Protein AF-A0A6V7JMU7-F1 (afdb_monomer_lite)

Structure (mmCIF, N/CA/C/O backbone):
data_AF-A0A6V7JMU7-F1
#
_entry.id   AF-A0A6V7JMU7-F1
#
loop_
_atom_site.group_PDB
_atom_site.id
_atom_site.type_symbol
_atom_site.label_atom_id
_atom_site.label_alt_id
_atom_site.label_comp_id
_atom_site.label_asym_id
_atom_site.label_entity_id
_atom_site.label_seq_id
_atom_site.pdbx_PDB_ins_code
_atom_site.Cartn_x
_atom_site.Cartn_y
_atom_site.Cartn_z
_atom_site.occupancy
_atom_site.B_iso_or_equiv
_atom_site.auth_seq_id
_atom_site.auth_comp_id
_atom_site.auth_asym_id
_atom_site.auth_atom_id
_atom_site.pdbx_PDB_model_num
ATOM 1 N N . LYS A 1 1 ? 15.309 -4.542 16.188 1.00 65.31 1 LYS A N 1
ATOM 2 C CA . LYS A 1 1 ? 13.899 -4.520 15.718 1.00 65.31 1 LYS A CA 1
ATOM 3 C C . LYS A 1 1 ? 13.126 -3.634 16.688 1.00 65.31 1 LYS A C 1
ATOM 5 O O . LYS A 1 1 ? 12.982 -4.051 17.825 1.00 65.31 1 LYS A O 1
ATOM 10 N N . TYR A 1 2 ? 12.759 -2.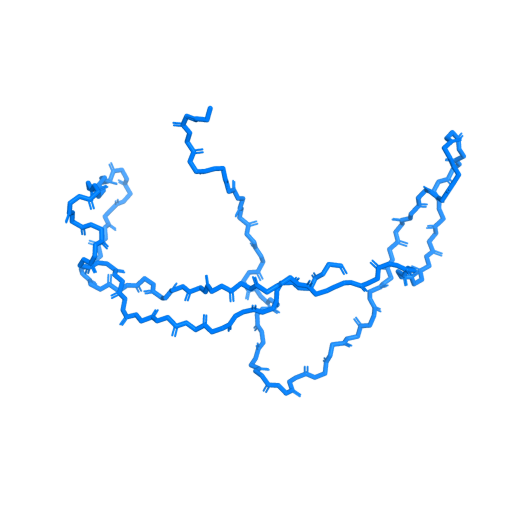410 16.296 1.00 94.69 2 TYR A N 1
ATOM 11 C CA . TYR A 1 2 ? 12.317 -1.367 17.245 1.00 94.69 2 TYR A CA 1
ATOM 12 C C . TYR A 1 2 ? 10.991 -0.689 16.874 1.00 94.69 2 TYR A C 1
ATOM 14 O O . TYR A 1 2 ? 10.350 -0.120 17.746 1.00 94.69 2 TYR A O 1
ATOM 22 N N . LEU A 1 3 ? 10.573 -0.758 15.606 1.00 96.56 3 LEU A N 1
ATOM 23 C CA . LEU A 1 3 ? 9.317 -0.189 15.118 1.00 96.56 3 LEU A CA 1
ATOM 24 C C . LEU A 1 3 ? 8.819 -0.961 13.881 1.00 96.56 3 LEU A C 1
ATOM 26 O O . LEU A 1 3 ? 9.649 -1.567 13.191 1.00 96.56 3 LEU A O 1
ATOM 30 N N . PRO A 1 4 ? 7.504 -0.958 13.598 1.00 95.25 4 PRO A N 1
ATOM 31 C CA . PRO A 1 4 ? 6.950 -1.494 12.357 1.00 95.25 4 PRO A CA 1
ATOM 32 C C . PRO A 1 4 ? 7.249 -0.525 11.206 1.00 95.25 4 PRO A C 1
ATOM 34 O O . PRO A 1 4 ? 6.603 0.511 11.069 1.00 95.25 4 PRO A O 1
ATOM 37 N N . VAL A 1 5 ? 8.284 -0.820 10.416 1.00 97.56 5 VAL A N 1
ATOM 38 C CA . VAL A 1 5 ? 8.669 0.028 9.277 1.00 97.56 5 VAL A CA 1
ATOM 39 C C . VAL A 1 5 ? 7.588 -0.079 8.204 1.00 97.56 5 VAL A C 1
ATOM 41 O O . VAL A 1 5 ? 7.155 -1.180 7.880 1.00 97.56 5 VAL A O 1
ATOM 44 N N . GLY A 1 6 ? 7.175 1.057 7.649 1.00 96.38 6 GLY A N 1
ATOM 45 C CA . GLY A 1 6 ? 6.203 1.130 6.564 1.00 96.38 6 GLY A CA 1
ATOM 46 C C . GLY A 1 6 ? 6.386 2.403 5.742 1.00 96.38 6 GLY A C 1
ATOM 47 O O . GLY A 1 6 ? 7.142 3.299 6.125 1.00 96.38 6 GLY A O 1
ATOM 48 N N . TYR A 1 7 ? 5.695 2.478 4.610 1.00 98.12 7 TYR A N 1
ATOM 49 C CA . TYR A 1 7 ? 5.722 3.610 3.687 1.00 98.12 7 TYR A CA 1
ATOM 50 C C . TYR A 1 7 ? 4.305 3.909 3.173 1.00 98.12 7 TYR A C 1
ATOM 52 O O . TYR A 1 7 ? 3.394 3.094 3.313 1.00 98.12 7 TYR A O 1
ATOM 60 N N . HIS A 1 8 ? 4.088 5.097 2.604 1.00 98.50 8 HIS A N 1
ATOM 61 C CA . HIS A 1 8 ? 2.804 5.433 1.988 1.00 98.50 8 HIS A CA 1
ATOM 62 C C . HIS A 1 8 ? 2.711 4.828 0.582 1.00 98.50 8 HIS A C 1
ATOM 64 O O . HIS A 1 8 ? 3.464 5.224 -0.307 1.00 98.50 8 HIS A O 1
ATOM 70 N N . GLY A 1 9 ? 1.772 3.902 0.380 1.00 98.06 9 GLY A N 1
ATOM 71 C CA . GLY A 1 9 ? 1.451 3.346 -0.936 1.00 98.06 9 GLY A CA 1
ATOM 72 C C . GLY A 1 9 ? 0.649 4.303 -1.831 1.00 98.06 9 GLY A C 1
ATOM 73 O O . GLY A 1 9 ? 0.422 5.475 -1.507 1.00 98.06 9 GLY A O 1
ATOM 74 N N . ARG A 1 10 ? 0.172 3.799 -2.976 1.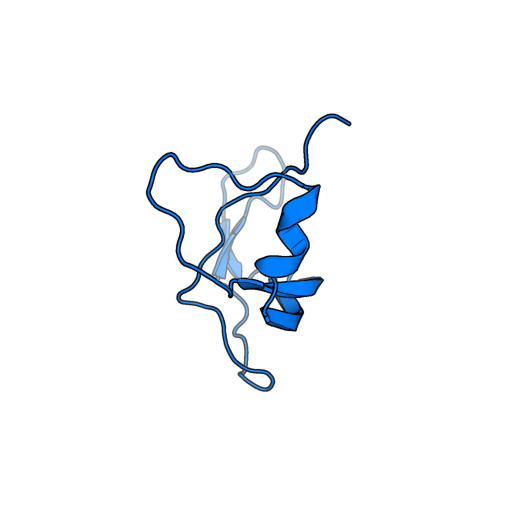00 98.56 10 ARG A N 1
ATOM 75 C CA . ARG A 1 10 ? -0.578 4.587 -3.968 1.00 98.56 10 ARG A CA 1
ATOM 76 C C . ARG A 1 10 ? -2.057 4.188 -4.028 1.00 98.56 10 ARG A C 1
ATOM 78 O O . ARG A 1 10 ? -2.438 3.266 -4.738 1.00 98.56 10 ARG A O 1
ATOM 85 N N . ALA A 1 11 ? -2.920 4.958 -3.361 1.00 98.56 11 ALA A N 1
ATOM 86 C CA . ALA A 1 11 ? -4.360 4.671 -3.300 1.00 98.56 11 ALA A CA 1
ATOM 87 C C . ALA A 1 11 ? -5.063 4.662 -4.674 1.00 98.56 11 ALA A C 1
ATOM 89 O O . ALA A 1 11 ? -5.990 3.891 -4.891 1.00 98.56 11 ALA A O 1
ATOM 90 N N . SER A 1 12 ? -4.614 5.495 -5.623 1.00 98.69 12 SER A N 1
ATOM 91 C CA . SER A 1 12 ? -5.257 5.627 -6.941 1.00 98.69 12 SER A CA 1
ATOM 92 C C . SER A 1 12 ? -5.174 4.375 -7.820 1.00 98.69 12 SER A C 1
ATOM 94 O O . SER A 1 12 ? -5.856 4.319 -8.837 1.00 98.69 12 SER A O 1
ATOM 96 N N . SER A 1 13 ? -4.300 3.421 -7.489 1.00 98.62 13 SER A N 1
ATOM 97 C CA . SER A 1 13 ? -4.053 2.200 -8.269 1.00 98.62 13 SER A CA 1
ATOM 98 C C . SER A 1 13 ? -4.519 0.926 -7.566 1.00 98.62 13 SER A C 1
ATOM 100 O O . SER A 1 13 ? -4.259 -0.166 -8.062 1.00 98.62 13 SER A O 1
ATOM 102 N N . VAL A 1 14 ? -5.222 1.043 -6.436 1.00 98.69 14 VAL A N 1
ATOM 103 C CA . VAL A 1 14 ? -5.876 -0.106 -5.804 1.00 98.69 14 VAL A CA 1
ATOM 104 C C . VAL A 1 14 ? -7.081 -0.500 -6.653 1.00 98.69 14 VAL A C 1
ATOM 106 O O . VAL A 1 14 ? -7.968 0.316 -6.907 1.00 98.69 14 VAL A O 1
ATOM 109 N N . VAL A 1 15 ? -7.113 -1.753 -7.098 1.00 98.81 15 VAL A N 1
ATOM 110 C CA . VAL A 1 15 ? -8.162 -2.287 -7.973 1.00 98.81 15 VAL A CA 1
ATOM 111 C C . VAL A 1 15 ? -8.762 -3.564 -7.396 1.00 98.81 15 VAL A C 1
ATOM 113 O O . VAL A 1 15 ? -8.123 -4.281 -6.630 1.00 98.81 15 VAL A O 1
ATOM 116 N N . VAL A 1 16 ? -10.012 -3.850 -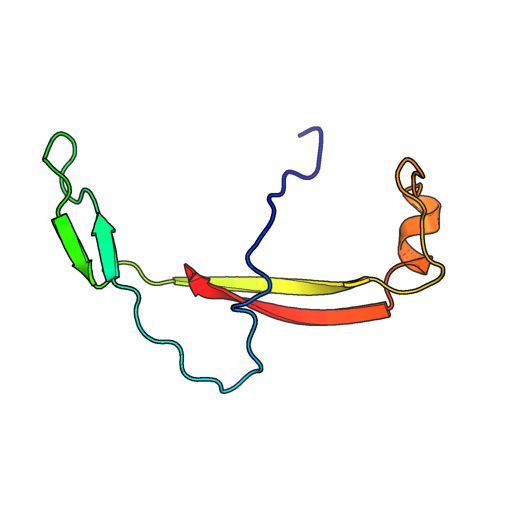7.760 1.00 98.75 16 VAL A N 1
ATOM 117 C CA . VAL A 1 16 ? -10.714 -5.057 -7.307 1.00 98.75 16 VAL A CA 1
ATOM 118 C C . VAL A 1 16 ? -10.150 -6.312 -7.981 1.00 98.75 16 VAL A C 1
ATOM 120 O O . VAL A 1 16 ? -9.655 -6.260 -9.112 1.00 98.75 16 VAL A O 1
ATOM 123 N N . SER A 1 17 ? -10.264 -7.452 -7.296 1.00 98.75 17 SER A N 1
ATOM 124 C CA . SER A 1 17 ? -9.919 -8.774 -7.830 1.00 98.75 17 SER A CA 1
ATOM 125 C C . SER A 1 17 ? -10.510 -9.004 -9.229 1.00 98.75 17 SER A C 1
ATOM 127 O O . SER A 1 17 ? -11.652 -8.638 -9.504 1.00 98.75 17 SER A O 1
ATOM 129 N N . GLY A 1 18 ? -9.710 -9.601 -10.116 1.00 98.50 18 GLY A N 1
ATOM 130 C CA . GLY A 1 18 ? -10.059 -9.842 -11.520 1.00 98.50 18 GLY A CA 1
ATOM 131 C C . GLY A 1 18 ? -9.713 -8.696 -12.477 1.00 98.50 18 GLY A C 1
ATOM 132 O O . GLY A 1 18 ? -9.765 -8.898 -13.689 1.00 98.50 18 GLY A O 1
ATOM 133 N N . THR A 1 19 ? -9.314 -7.522 -11.974 1.00 98.81 19 THR A N 1
ATOM 134 C CA . THR A 1 19 ? -8.833 -6.424 -12.827 1.00 98.81 19 THR A CA 1
ATOM 135 C C . THR A 1 19 ? -7.509 -6.813 -13.501 1.00 98.81 19 THR A C 1
ATOM 137 O O . THR A 1 19 ? -6.556 -7.146 -12.792 1.00 98.81 19 THR A O 1
ATOM 140 N N . PRO A 1 20 ? -7.396 -6.766 -14.844 1.00 98.50 20 PRO A N 1
ATOM 141 C CA . PRO A 1 20 ? -6.138 -7.057 -15.526 1.00 98.50 20 PRO A CA 1
ATOM 142 C C . PRO A 1 20 ? -5.050 -6.035 -15.182 1.00 98.50 20 PRO A C 1
ATOM 144 O O . PRO A 1 20 ? -5.277 -4.828 -15.270 1.00 98.50 20 PRO A O 1
ATOM 147 N N . ILE A 1 21 ? -3.850 -6.517 -14.856 1.00 98.56 21 ILE A N 1
ATOM 148 C CA . ILE A 1 21 ? -2.680 -5.679 -14.572 1.00 98.56 21 ILE A CA 1
ATOM 149 C C . ILE A 1 21 ? -1.731 -5.710 -15.766 1.00 98.56 21 ILE A C 1
ATOM 151 O O . ILE A 1 21 ? -1.327 -6.775 -16.237 1.00 98.56 21 ILE A O 1
ATOM 155 N N . HIS A 1 22 ? -1.376 -4.531 -16.276 1.00 98.38 22 HIS A N 1
ATOM 156 C CA . HIS A 1 22 ? -0.420 -4.408 -17.369 1.00 98.38 22 HIS A CA 1
ATOM 157 C C . HIS A 1 22 ? 1.011 -4.401 -16.828 1.00 98.38 22 HIS A C 1
ATOM 159 O O . HIS A 1 22 ? 1.312 -3.663 -15.892 1.00 98.38 22 HIS A O 1
ATOM 165 N N . ARG A 1 23 ? 1.909 -5.173 -17.454 1.00 98.62 23 ARG A N 1
ATOM 166 C CA . ARG A 1 23 ? 3.337 -5.175 -17.108 1.00 98.62 23 ARG A CA 1
ATOM 167 C C . ARG A 1 23 ? 3.896 -3.749 -17.211 1.00 98.62 23 ARG A C 1
ATOM 169 O O . ARG A 1 23 ? 3.831 -3.166 -18.299 1.00 98.62 23 ARG A O 1
ATOM 176 N N . PRO A 1 24 ? 4.466 -3.184 -16.134 1.00 98.44 24 PRO A N 1
ATOM 177 C CA . PRO A 1 24 ? 4.929 -1.809 -16.162 1.00 98.44 24 PRO A CA 1
ATOM 178 C C . PRO A 1 24 ? 6.153 -1.659 -17.067 1.00 98.44 24 PRO A C 1
ATOM 180 O O . PRO A 1 24 ? 6.948 -2.586 -17.260 1.00 98.44 24 PRO A O 1
ATOM 183 N N . ARG A 1 25 ? 6.311 -0.453 -17.613 1.00 98.56 25 ARG A N 1
ATOM 184 C CA . ARG A 1 25 ? 7.533 -0.012 -18.286 1.00 98.56 25 ARG A CA 1
ATOM 185 C C . ARG A 1 25 ? 8.223 1.013 -17.403 1.00 98.56 25 ARG A C 1
ATOM 187 O O . ARG A 1 25 ? 7.561 1.884 -16.848 1.00 98.56 25 ARG A O 1
ATOM 194 N N . GLY A 1 26 ? 9.538 0.924 -17.304 1.00 98.38 26 GLY A N 1
ATOM 195 C CA . GLY A 1 26 ? 10.322 1.779 -16.426 1.00 98.38 26 GLY A CA 1
ATOM 196 C C . GLY A 1 26 ? 11.793 1.790 -16.803 1.00 98.38 26 GLY A C 1
ATOM 197 O O . GLY A 1 26 ? 12.207 1.170 -17.786 1.00 98.38 26 GLY A O 1
ATOM 198 N N . GLN A 1 27 ? 12.569 2.537 -16.025 1.00 98.25 27 GLN A N 1
ATOM 199 C CA . GLN A 1 27 ? 14.023 2.538 -16.106 1.00 98.25 27 GLN A CA 1
ATOM 200 C C . GLN A 1 27 ? 14.586 1.426 -15.223 1.00 98.25 27 GLN A C 1
ATOM 202 O O . GLN A 1 27 ? 14.150 1.250 -14.090 1.00 98.25 27 GLN A O 1
ATOM 207 N N . THR A 1 28 ? 15.561 0.686 -15.740 1.00 97.69 28 THR A N 1
ATOM 208 C CA . THR A 1 28 ? 16.292 -0.346 -14.990 1.00 97.69 28 THR A CA 1
ATOM 209 C C . THR A 1 28 ? 17.784 -0.219 -15.270 1.00 97.69 28 THR A C 1
ATOM 211 O O . THR A 1 28 ? 18.165 0.285 -16.327 1.00 97.69 28 THR A O 1
ATOM 214 N N . VAL A 1 29 ? 18.619 -0.687 -14.342 1.00 97.38 29 VAL A N 1
ATOM 215 C CA . VAL A 1 29 ? 20.078 -0.797 -14.508 1.00 97.38 29 VAL A CA 1
ATOM 216 C C . VAL A 1 29 ? 20.434 -2.286 -14.414 1.00 97.38 29 VAL A C 1
ATOM 218 O O . VAL A 1 29 ? 20.621 -2.793 -13.312 1.00 97.38 29 VAL A O 1
ATOM 221 N N . PRO A 1 30 ? 20.431 -3.034 -15.536 1.00 94.06 30 PRO A N 1
ATOM 222 C CA . PRO A 1 30 ? 20.639 -4.485 -15.508 1.00 94.06 30 PRO A CA 1
ATOM 223 C C . PRO A 1 30 ? 22.095 -4.886 -15.248 1.00 94.06 30 PRO A C 1
ATOM 225 O O . PRO A 1 30 ? 22.345 -5.993 -14.781 1.00 94.06 30 PRO A O 1
ATOM 228 N N . VAL A 1 31 ? 23.036 -4.005 -15.594 1.00 95.69 31 VAL A N 1
ATOM 229 C CA . VAL A 1 31 ? 24.476 -4.178 -15.397 1.00 95.69 31 VAL A CA 1
ATOM 230 C C . VAL A 1 31 ? 24.953 -3.055 -14.487 1.00 95.69 31 VAL A C 1
ATOM 232 O O . VAL A 1 31 ? 24.735 -1.878 -14.775 1.00 95.69 31 VAL A O 1
ATOM 235 N N . GLU A 1 32 ? 25.573 -3.419 -13.368 1.00 95.12 32 GLU A N 1
ATOM 236 C CA . GLU A 1 32 ? 26.089 -2.457 -12.399 1.00 95.12 32 GLU A CA 1
ATOM 237 C C . GLU A 1 32 ? 27.133 -1.537 -13.051 1.00 95.12 32 GLU A C 1
ATOM 239 O O . GLU A 1 32 ? 28.045 -1.993 -13.736 1.00 95.12 32 GLU A O 1
ATOM 244 N N . GLY A 1 33 ? 26.984 -0.226 -12.852 1.00 95.12 33 GLY A N 1
ATOM 245 C CA . GLY A 1 33 ? 27.874 0.786 -13.429 1.00 95.12 33 GLY A CA 1
ATOM 246 C C . GLY A 1 33 ? 27.520 1.247 -14.849 1.00 95.12 33 GLY A C 1
ATOM 247 O O . GLY A 1 33 ? 28.117 2.214 -15.319 1.00 95.12 33 GLY A O 1
ATOM 248 N N . GLU A 1 34 ? 26.543 0.630 -15.523 1.00 97.25 34 GLU A N 1
ATOM 249 C CA . GLU A 1 34 ? 26.045 1.106 -16.821 1.00 97.25 34 GLU A CA 1
ATOM 250 C C . GLU A 1 34 ? 24.910 2.139 -16.690 1.00 97.25 34 GLU A C 1
ATOM 252 O O . GLU A 1 34 ? 24.288 2.311 -15.639 1.00 97.25 34 GLU A O 1
ATOM 257 N N . ALA A 1 35 ? 24.626 2.846 -17.789 1.00 97.69 35 ALA A N 1
ATOM 258 C CA . ALA A 1 35 ? 23.506 3.779 -17.862 1.00 97.69 35 ALA A CA 1
ATOM 259 C C . ALA A 1 35 ? 22.149 3.039 -17.814 1.00 97.69 35 ALA A C 1
ATOM 261 O O . ALA A 1 35 ? 22.024 1.939 -18.358 1.00 97.69 35 ALA A O 1
ATOM 262 N N . PRO A 1 36 ? 21.098 3.639 -17.220 1.00 97.81 36 PRO A N 1
ATOM 263 C CA . PRO A 1 36 ? 19.780 3.022 -17.168 1.00 97.81 36 PRO A CA 1
ATOM 264 C C . PRO A 1 36 ? 19.156 2.885 -18.559 1.00 97.81 36 PRO A C 1
ATOM 266 O O . PRO A 1 36 ? 19.277 3.766 -19.413 1.00 97.81 36 PRO A O 1
ATOM 269 N N . VAL A 1 37 ? 18.395 1.810 -18.753 1.00 97.88 37 VAL A N 1
ATOM 270 C CA . VAL A 1 37 ? 17.632 1.547 -19.978 1.00 97.88 37 VAL A CA 1
ATOM 271 C C . VAL A 1 37 ? 16.133 1.595 -19.700 1.00 97.88 37 VAL A C 1
ATOM 273 O O . VAL A 1 37 ? 15.672 1.135 -18.655 1.00 97.88 37 VAL A O 1
ATOM 276 N N . PHE A 1 38 ? 15.359 2.136 -20.644 1.00 98.38 38 PHE A N 1
ATOM 277 C CA . PHE A 1 38 ? 13.897 2.157 -20.575 1.00 98.38 38 PHE A CA 1
ATOM 278 C C . PHE A 1 38 ? 13.292 0.951 -21.301 1.00 98.38 38 PHE A C 1
ATOM 280 O O . PHE A 1 38 ? 13.585 0.707 -22.472 1.00 98.38 38 PHE A O 1
ATOM 287 N N . GLY A 1 39 ? 12.402 0.216 -20.636 1.00 98.25 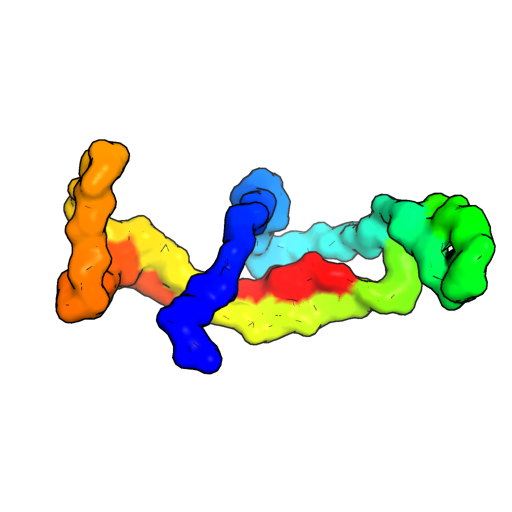39 GLY A N 1
ATOM 288 C CA . GLY A 1 39 ? 11.785 -0.982 -21.203 1.00 98.25 39 GLY A CA 1
ATOM 289 C C . GLY A 1 39 ? 10.724 -1.599 -20.291 1.00 98.25 39 GLY A C 1
ATOM 290 O O . GLY A 1 39 ? 10.421 -1.036 -19.241 1.00 98.25 39 GLY A O 1
ATOM 291 N N . PRO A 1 40 ? 10.111 -2.726 -20.690 1.00 98.25 40 PRO A N 1
ATOM 292 C CA . PRO A 1 40 ? 9.223 -3.483 -19.808 1.00 98.25 40 PRO A CA 1
ATOM 293 C C . PRO A 1 40 ? 9.993 -4.074 -18.616 1.00 98.25 40 PRO A C 1
ATOM 295 O O . PRO A 1 40 ? 11.142 -4.494 -18.777 1.00 98.25 40 PRO A O 1
ATOM 298 N N . SER A 1 41 ? 9.348 -4.159 -17.446 1.00 98.06 41 SER A N 1
ATOM 299 C CA . SER A 1 41 ? 9.908 -4.866 -16.283 1.00 98.06 41 SER A CA 1
ATOM 300 C C . SER A 1 41 ? 10.228 -6.321 -16.640 1.00 98.06 41 SER A C 1
ATOM 302 O O . SER A 1 41 ? 9.433 -6.996 -17.303 1.00 98.06 41 SER A O 1
ATOM 304 N N . ARG A 1 42 ? 11.389 -6.808 -16.195 1.00 97.19 42 ARG A N 1
ATOM 305 C CA . ARG A 1 42 ? 11.854 -8.194 -16.398 1.00 97.19 42 ARG A CA 1
ATOM 306 C C . ARG A 1 42 ? 11.638 -9.084 -15.173 1.00 97.19 42 ARG A C 1
ATOM 308 O O . ARG A 1 42 ? 11.692 -10.299 -15.310 1.00 97.19 42 ARG A O 1
ATOM 315 N N . LEU A 1 43 ? 11.374 -8.480 -14.019 1.00 97.00 43 LEU A N 1
ATOM 316 C CA . LEU A 1 43 ? 11.189 -9.129 -12.724 1.00 97.00 43 LEU A CA 1
ATOM 317 C C . LEU A 1 43 ? 9.895 -8.573 -12.127 1.00 97.00 43 LEU A C 1
ATOM 319 O O . LEU A 1 43 ? 9.943 -7.724 -11.256 1.00 97.00 43 LEU A O 1
ATOM 323 N N . MET A 1 44 ? 8.761 -8.949 -12.721 1.00 98.06 44 MET A N 1
ATOM 324 C CA . MET A 1 44 ? 7.455 -8.588 -12.166 1.00 98.06 44 MET A CA 1
ATOM 325 C C . MET A 1 44 ? 7.069 -9.674 -11.175 1.00 98.06 44 MET A C 1
ATOM 327 O O . MET A 1 44 ? 7.124 -10.849 -11.560 1.00 98.06 44 MET A O 1
ATOM 331 N N . ASP A 1 45 ? 6.686 -9.287 -9.970 1.00 98.44 45 ASP A N 1
ATOM 332 C CA . ASP A 1 45 ? 6.443 -10.203 -8.862 1.00 98.44 45 ASP A CA 1
ATOM 333 C C . ASP A 1 45 ? 5.118 -9.909 -8.151 1.00 98.44 45 ASP A C 1
ATOM 335 O O . ASP A 1 45 ? 4.476 -8.880 -8.377 1.00 98.44 45 ASP A O 1
ATOM 339 N N . PHE A 1 46 ? 4.675 -10.868 -7.343 1.00 98.19 46 PHE A N 1
ATOM 340 C CA . PHE A 1 46 ? 3.523 -10.716 -6.466 1.00 98.19 46 PHE A CA 1
ATOM 341 C C . PHE A 1 46 ? 3.970 -10.746 -5.008 1.00 98.19 46 PHE A C 1
ATOM 343 O O . PHE A 1 46 ? 4.845 -11.526 -4.630 1.00 98.19 46 PHE A O 1
ATOM 350 N N . GLU A 1 47 ? 3.290 -9.980 -4.164 1.00 98.69 47 GLU A N 1
ATOM 351 C CA . GLU A 1 47 ? 3.5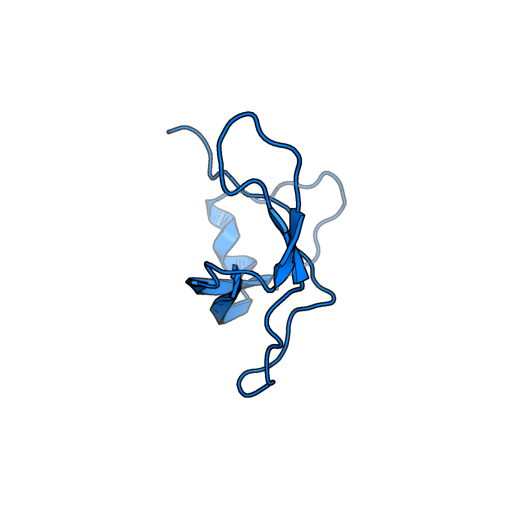24 -9.986 -2.723 1.00 98.69 47 GLU A CA 1
ATOM 352 C C . GLU A 1 47 ? 2.219 -10.348 -2.016 1.00 98.69 47 GLU A C 1
ATOM 354 O O . GLU A 1 47 ? 1.214 -9.643 -2.108 1.00 98.69 47 GLU A O 1
ATOM 359 N N . LEU A 1 48 ? 2.202 -11.509 -1.351 1.00 98.56 48 LEU A N 1
ATOM 360 C CA . LEU A 1 48 ? 1.037 -11.952 -0.589 1.00 98.56 48 LEU A CA 1
ATOM 361 C C . LEU A 1 48 ? 0.916 -11.127 0.691 1.00 98.56 48 LEU A C 1
ATOM 363 O O . LEU A 1 48 ? 1.677 -11.326 1.640 1.00 98.56 48 LEU A O 1
ATOM 367 N N . GLU A 1 49 ? -0.110 -10.288 0.742 1.00 98.69 49 GLU A N 1
ATOM 368 C CA . GLU A 1 49 ? -0.394 -9.427 1.879 1.00 98.69 49 GLU A CA 1
ATOM 369 C C . GLU A 1 49 ? -1.831 -9.569 2.399 1.00 98.69 49 GLU A C 1
ATOM 371 O O . GLU A 1 49 ? -2.734 -10.129 1.765 1.00 98.69 49 GLU A O 1
ATOM 376 N N . VAL A 1 50 ? -2.042 -9.012 3.591 1.00 98.50 50 VAL A N 1
ATOM 377 C CA . VAL A 1 50 ? -3.361 -8.765 4.170 1.00 98.50 50 VAL A CA 1
ATOM 378 C C . VAL A 1 50 ? -3.434 -7.290 4.530 1.00 98.50 50 VAL A C 1
ATOM 380 O O . VAL A 1 50 ? -2.571 -6.775 5.237 1.00 98.50 50 VAL A O 1
ATOM 383 N N . ALA A 1 51 ? -4.495 -6.627 4.087 1.00 98.56 51 ALA A N 1
ATOM 384 C CA . ALA A 1 51 ? -4.778 -5.245 4.447 1.00 98.56 51 ALA A CA 1
ATOM 385 C C . ALA A 1 51 ? -6.026 -5.175 5.329 1.00 98.56 51 ALA A C 1
ATOM 387 O O . ALA A 1 51 ? -6.866 -6.079 5.315 1.00 98.56 51 ALA A O 1
ATOM 388 N N . PHE A 1 52 ? -6.173 -4.086 6.079 1.00 98.38 52 PHE A N 1
ATOM 389 C CA . PHE A 1 52 ? -7.387 -3.804 6.833 1.00 98.38 52 PHE A CA 1
ATOM 390 C C . PHE A 1 52 ? -7.944 -2.427 6.488 1.00 98.38 52 PHE A C 1
ATOM 392 O O . PHE A 1 52 ? -7.201 -1.489 6.196 1.00 98.38 52 PHE A O 1
ATOM 399 N N . PHE A 1 53 ? -9.265 -2.298 6.552 1.00 98.44 53 PHE A N 1
ATOM 400 C CA . PHE A 1 53 ? -9.921 -0.999 6.469 1.00 98.44 53 PHE A CA 1
ATOM 401 C C . PHE A 1 53 ? -9.963 -0.349 7.851 1.00 98.44 53 PHE A C 1
ATOM 403 O O . PHE A 1 53 ? -10.393 -0.970 8.828 1.00 98.44 53 PHE A O 1
ATOM 410 N N . VAL A 1 54 ? -9.542 0.913 7.923 1.00 97.44 54 VAL A N 1
ATOM 411 C CA . VAL A 1 54 ? -9.685 1.727 9.133 1.00 97.44 54 VAL A CA 1
ATOM 412 C C . VAL A 1 54 ? -11.165 2.051 9.336 1.00 97.44 54 VAL A C 1
ATOM 414 O O . VAL A 1 54 ? -11.832 2.536 8.423 1.00 97.44 54 VAL A O 1
ATOM 417 N N . GLY A 1 55 ? -11.670 1.785 10.536 1.00 95.88 55 GLY A N 1
ATOM 418 C CA . GLY A 1 55 ? -13.034 2.091 10.959 1.00 95.88 55 GLY A CA 1
ATOM 419 C C . GLY A 1 55 ? -13.085 2.750 12.336 1.00 95.88 55 GLY A C 1
ATOM 420 O O . GLY A 1 55 ? -12.090 3.276 12.838 1.00 95.88 55 GLY A O 1
ATOM 421 N N . GLY A 1 56 ? -14.265 2.701 12.955 1.00 94.00 56 GLY A N 1
ATOM 422 C CA . GLY A 1 56 ? -14.504 3.277 14.277 1.00 94.00 56 GLY A CA 1
ATOM 423 C C . GLY A 1 56 ? -14.622 4.810 14.266 1.00 94.00 56 GLY A C 1
ATOM 424 O O . GLY A 1 56 ? -14.837 5.419 13.214 1.00 94.00 56 GLY A O 1
ATOM 425 N N . PRO A 1 57 ? -14.529 5.455 15.442 1.00 92.88 57 PRO A N 1
ATOM 426 C CA . PRO A 1 57 ? -14.595 6.911 15.551 1.00 92.88 57 PRO A CA 1
ATOM 427 C C . PRO A 1 57 ? -13.465 7.601 14.762 1.00 92.88 57 PRO A C 1
ATOM 429 O O . PRO A 1 57 ? -12.376 7.040 14.650 1.00 92.88 57 PRO A O 1
ATOM 432 N N . PRO A 1 58 ? -13.654 8.831 14.253 1.00 92.75 58 PRO A N 1
ATOM 433 C CA . PRO A 1 58 ? -12.567 9.584 13.631 1.00 92.75 58 PRO A CA 1
ATOM 434 C C . PRO A 1 58 ? -11.530 10.039 14.672 1.00 92.75 58 PRO A C 1
ATOM 436 O O . PRO A 1 58 ? -11.866 10.296 15.830 1.00 92.75 58 PRO A O 1
ATOM 439 N N . THR A 1 59 ? -10.272 10.176 14.258 1.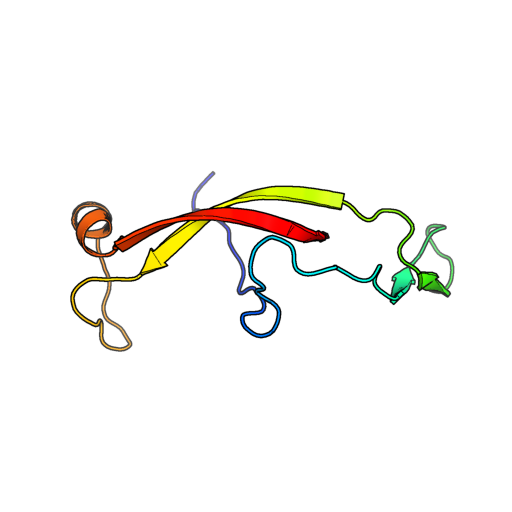00 95.12 59 THR A N 1
ATOM 440 C CA . THR A 1 59 ? -9.223 10.885 15.013 1.00 95.12 59 THR A CA 1
ATOM 441 C C . THR A 1 59 ? -9.026 12.287 14.448 1.00 95.12 59 THR A C 1
ATOM 443 O O . THR A 1 59 ? -9.231 12.515 13.252 1.00 95.12 59 THR A O 1
ATOM 446 N N . LYS A 1 60 ? -8.602 13.238 15.280 1.00 96.88 60 LYS A N 1
ATOM 447 C CA . LYS A 1 60 ? -8.129 14.545 14.813 1.00 96.88 60 LYS A CA 1
ATOM 448 C C . LYS A 1 60 ? -6.628 14.483 14.536 1.00 96.88 60 LYS A C 1
ATOM 450 O O . LYS A 1 60 ? -5.916 13.616 15.039 1.00 96.88 60 LYS A O 1
ATOM 455 N N . LEU A 1 61 ? -6.138 15.413 13.720 1.00 97.00 61 LEU A N 1
ATOM 456 C CA . LEU A 1 61 ? -4.704 15.558 13.486 1.00 97.00 61 LEU A CA 1
ATOM 457 C C . LEU A 1 61 ? -3.994 15.863 14.815 1.00 97.00 61 LEU A C 1
ATOM 459 O O . LEU A 1 61 ? -4.346 16.829 15.487 1.00 97.00 61 LEU A O 1
ATOM 463 N N . GLY A 1 62 ? -2.999 15.045 15.162 1.00 97.25 62 GLY A N 1
ATOM 464 C CA . GLY A 1 62 ? -2.258 15.130 16.425 1.00 97.25 62 GLY A CA 1
ATOM 465 C C . GLY A 1 62 ? -2.736 14.162 17.512 1.00 97.25 62 GLY A C 1
ATOM 466 O O . GLY A 1 62 ? -2.005 13.949 18.478 1.00 97.25 62 GLY A O 1
ATOM 467 N N . ASP A 1 63 ? -3.902 13.528 17.351 1.00 96.44 63 ASP A N 1
ATOM 468 C CA . ASP A 1 63 ? -4.355 12.484 18.274 1.00 96.44 63 ASP A CA 1
ATOM 469 C C . ASP A 1 63 ? -3.528 11.200 18.095 1.00 96.44 63 ASP A C 1
ATOM 471 O O . ASP A 1 63 ? -3.100 10.859 16.991 1.00 96.44 63 ASP A O 1
ATOM 475 N N . THR A 1 64 ? -3.345 10.449 19.184 1.00 95.94 64 THR A N 1
ATOM 476 C CA . THR A 1 64 ? -2.688 9.130 19.175 1.00 95.94 64 THR A CA 1
ATOM 477 C C . THR A 1 64 ? -3.679 8.032 19.558 1.00 95.94 64 THR A C 1
ATOM 479 O O . THR A 1 64 ? -4.484 8.211 20.471 1.00 95.94 64 THR A O 1
ATOM 482 N N . ILE A 1 65 ? -3.595 6.877 18.893 1.00 96.38 65 ILE A N 1
ATOM 483 C CA . ILE A 1 65 ? -4.283 5.640 19.291 1.00 96.38 65 ILE A CA 1
ATOM 484 C C . ILE A 1 65 ? -3.256 4.735 19.974 1.00 96.38 65 ILE A C 1
ATOM 486 O O . ILE A 1 65 ? -2.198 4.464 19.408 1.00 96.38 65 ILE A O 1
ATOM 490 N N . THR A 1 66 ? -3.550 4.281 21.193 1.00 96.88 66 THR A N 1
ATOM 491 C CA . THR A 1 66 ? -2.686 3.322 21.895 1.00 96.88 66 THR A CA 1
ATOM 492 C C . THR A 1 66 ? -2.855 1.916 21.317 1.00 96.88 66 THR A C 1
ATOM 494 O O . THR A 1 66 ? -3.875 1.612 20.696 1.00 96.88 66 THR A O 1
ATOM 497 N N . ALA A 1 67 ? -1.874 1.037 21.533 1.00 96.00 67 ALA A N 1
ATOM 498 C CA . ALA A 1 67 ? -1.921 -0.333 21.020 1.00 96.00 67 ALA A CA 1
ATOM 499 C C . ALA A 1 67 ? -3.129 -1.118 21.564 1.00 96.00 67 ALA A C 1
ATOM 501 O O . ALA A 1 67 ? -3.744 -1.888 20.830 1.00 96.00 67 ALA A O 1
ATOM 502 N N . GLU A 1 68 ? -3.510 -0.872 22.818 1.00 97.62 68 GLU A N 1
ATOM 503 C CA . GLU A 1 68 ? -4.656 -1.508 23.475 1.00 97.62 68 GLU A CA 1
ATOM 504 C C . GLU A 1 68 ? -5.981 -1.163 22.781 1.00 97.62 68 GLU A C 1
ATOM 506 O O . GLU A 1 68 ? -6.872 -2.002 22.712 1.00 97.62 68 GLU A O 1
ATOM 511 N N . ASN A 1 69 ? -6.087 0.046 22.220 1.00 96.44 69 ASN A N 1
ATOM 512 C CA . ASN A 1 69 ? -7.292 0.549 21.554 1.00 96.44 69 ASN A CA 1
ATOM 513 C C . ASN A 1 69 ? -7.253 0.374 20.023 1.00 96.44 69 ASN A C 1
ATOM 515 O O . ASN A 1 69 ? -8.158 0.832 19.322 1.00 96.44 69 ASN A O 1
ATOM 519 N N . ALA A 1 70 ? -6.199 -0.235 19.469 1.00 95.62 70 ALA A N 1
ATOM 520 C CA . ALA A 1 70 ? -6.024 -0.350 18.021 1.00 95.62 70 ALA A CA 1
ATOM 521 C C . ALA A 1 70 ? -7.100 -1.233 17.368 1.00 95.62 70 ALA A C 1
ATOM 523 O O . ALA A 1 70 ? -7.552 -0.933 16.263 1.00 95.62 70 ALA A O 1
ATOM 524 N N . TYR A 1 71 ? -7.551 -2.283 18.064 1.00 95.75 71 TYR A N 1
ATOM 525 C CA . TYR A 1 71 ? -8.577 -3.201 17.559 1.00 95.75 71 TYR A CA 1
ATOM 526 C C . TYR A 1 71 ? -9.916 -2.508 17.280 1.00 95.75 71 TYR A C 1
ATOM 528 O O . TYR A 1 71 ? -10.562 -2.834 16.288 1.00 95.75 71 TYR A O 1
ATOM 536 N N . ASP A 1 72 ? -10.280 -1.483 18.055 1.00 96.12 72 ASP A N 1
ATOM 537 C CA . ASP A 1 72 ? -11.512 -0.703 17.849 1.00 96.12 72 ASP A CA 1
ATOM 538 C C . ASP A 1 72 ? -11.496 0.126 16.551 1.00 96.12 72 ASP A C 1
ATOM 540 O O . ASP A 1 72 ? -12.500 0.734 16.168 1.00 96.12 72 ASP A O 1
ATOM 544 N N . ARG A 1 73 ? -10.341 0.191 15.877 1.00 96.31 73 ARG A N 1
ATOM 545 C CA . ARG A 1 73 ? -10.129 0.929 14.625 1.00 96.31 73 ARG A CA 1
ATOM 546 C C . ARG A 1 73 ? -10.019 0.018 13.406 1.00 96.31 73 ARG A C 1
ATOM 548 O O . ARG A 1 73 ? -9.820 0.522 12.303 1.00 96.31 73 ARG A O 1
ATOM 555 N N . ILE A 1 74 ? -10.160 -1.296 13.573 1.00 97.00 74 ILE A N 1
ATOM 556 C CA . ILE A 1 74 ? -10.093 -2.273 12.482 1.00 97.00 74 ILE A CA 1
ATOM 557 C C . ILE A 1 74 ? -11.521 -2.673 12.100 1.00 97.00 74 ILE A C 1
ATOM 559 O O . ILE A 1 74 ? -12.197 -3.372 12.848 1.00 97.00 74 ILE A O 1
ATOM 563 N N . PHE A 1 75 ? -11.990 -2.243 10.925 1.00 98.25 75 PHE A N 1
ATOM 564 C CA . PHE A 1 75 ? -13.324 -2.610 10.429 1.00 98.25 75 PHE A CA 1
ATOM 565 C C . PHE A 1 75 ? -13.378 -4.057 9.919 1.00 98.25 75 PHE A C 1
ATOM 567 O O . PHE A 1 75 ? -14.337 -4.783 10.165 1.00 98.25 75 PHE A O 1
ATOM 574 N N . GLY A 1 76 ? -12.346 -4.476 9.190 1.00 98.12 76 GLY A N 1
ATOM 575 C CA . GLY A 1 76 ? -12.275 -5.793 8.568 1.00 98.12 76 GLY A CA 1
ATOM 576 C C . GLY A 1 76 ? -11.022 -5.940 7.715 1.00 98.12 76 GLY A C 1
ATOM 577 O O . GLY A 1 76 ? -10.332 -4.952 7.453 1.00 98.12 76 GLY A O 1
ATOM 578 N N . LEU A 1 77 ? -10.737 -7.175 7.297 1.00 98.62 77 LEU A N 1
ATOM 579 C CA . LEU A 1 77 ? -9.534 -7.536 6.547 1.00 98.62 77 LEU A CA 1
ATOM 580 C C . LEU A 1 77 ? -9.860 -7.974 5.118 1.00 98.62 77 LEU A C 1
ATOM 582 O O . LEU A 1 77 ? -10.948 -8.485 4.844 1.00 98.62 77 LEU A O 1
ATOM 586 N N . VAL A 1 78 ? -8.885 -7.818 4.227 1.00 98.81 78 VAL A N 1
ATOM 587 C CA . VAL A 1 78 ? -8.916 -8.304 2.844 1.00 98.81 78 VAL A CA 1
ATOM 588 C C . VAL A 1 78 ? -7.580 -8.930 2.466 1.00 98.81 78 VAL A C 1
ATOM 590 O O . VAL A 1 78 ? -6.541 -8.586 3.027 1.00 98.81 78 VAL A O 1
ATOM 593 N N . LEU A 1 79 ? -7.607 -9.822 1.478 1.00 98.81 79 LEU A N 1
ATOM 594 C CA . LEU A 1 79 ? -6.391 -10.240 0.786 1.00 98.81 79 LEU A CA 1
ATOM 595 C C . LEU A 1 79 ? -5.917 -9.112 -0.129 1.00 98.81 79 LEU A C 1
ATOM 597 O O . LEU A 1 79 ? -6.735 -8.467 -0.791 1.00 98.81 79 LEU A O 1
ATOM 601 N N . MET A 1 80 ? -4.606 -8.912 -0.185 1.00 98.88 80 MET A N 1
ATOM 602 C CA . MET A 1 80 ? -3.972 -7.944 -1.068 1.00 98.88 80 MET A CA 1
ATOM 603 C C . MET A 1 80 ? -2.801 -8.608 -1.789 1.00 98.88 80 MET A C 1
ATOM 605 O O . MET A 1 80 ? -2.076 -9.410 -1.211 1.00 98.88 80 MET A O 1
ATOM 609 N N . ASN A 1 81 ? -2.662 -8.286 -3.071 1.00 98.81 81 ASN A N 1
ATOM 610 C CA . ASN A 1 81 ? -1.447 -8.545 -3.824 1.00 98.81 81 ASN A CA 1
ATOM 611 C C . ASN A 1 81 ? -0.816 -7.190 -4.141 1.00 98.81 81 ASN A C 1
ATOM 613 O O . ASN A 1 81 ? -1.401 -6.437 -4.929 1.00 98.81 81 ASN A O 1
ATOM 617 N N . ASP A 1 82 ? 0.309 -6.879 -3.499 1.00 98.69 82 ASP A N 1
ATOM 618 C CA . ASP A 1 82 ? 1.099 -5.693 -3.832 1.00 98.69 82 ASP A CA 1
ATOM 619 C C . ASP A 1 82 ? 2.044 -6.050 -4.986 1.00 98.69 82 ASP A C 1
ATOM 621 O O . ASP A 1 82 ? 3.022 -6.770 -4.815 1.00 98.69 82 ASP A O 1
ATOM 625 N N . TRP A 1 83 ? 1.682 -5.649 -6.205 1.00 98.69 83 TRP A N 1
ATOM 626 C CA . TRP A 1 83 ? 2.464 -5.977 -7.399 1.00 98.69 83 TRP A CA 1
ATOM 627 C C . TRP A 1 83 ? 3.757 -5.161 -7.443 1.00 98.69 83 TRP A C 1
ATOM 629 O O . TRP A 1 83 ? 3.696 -3.928 -7.392 1.00 98.69 83 TRP A O 1
ATOM 639 N N . SER A 1 84 ? 4.888 -5.834 -7.673 1.00 97.50 84 SER A N 1
ATOM 640 C CA . SER A 1 84 ? 6.216 -5.216 -7.808 1.00 97.50 84 SER A CA 1
ATOM 641 C C . SER A 1 84 ? 6.904 -5.485 -9.151 1.00 97.50 84 SER A C 1
ATOM 643 O O . SER A 1 84 ? 6.574 -6.478 -9.845 1.00 97.50 84 SER A O 1
#

Foldseek 3Di:
DPDDDDDDDDPVPDDDPPDDDDFDWDWDDPDPPDDTDIGGDPDKDKDWDKDFQFDADDDDPPDDDDPVRVVNGTPDMDIDIDID

pLDDT: mean 97.06, std 3.77, range [65.31, 98.88]

Radius of gyration: 18.35 Å; chains: 1; bounding box: 42×28×45 Å

Sequence (84 aa):
KYLPVGYHGRASSVVVSGTPIHRPRGQTVPVEGEAPVFGPSRLMDFELEVAFFVGGPPTKLGDTITAENAYDRIFGLVLMNDWS

Secondary structure (DSSP, 8-state):
--S-------GGG---TT---PPPEEEE--STTSPPEEEE-S-----EEEEEEE-SSPPPTT----GGGSGGGEEEEEEEE---

InterPro domains:
  IPR005959 Fumarylacetoacetase [PTHR43069] (2-84)
  IPR011234 Fumarylacetoacetase-like, C-terminal [PF01557] (4-84)
  IPR036663 Fumarylacetoacetase-like, C-terminal domain superfamily [G3DSA:3.90.850.10] (1-84)
  IPR036663 Fumarylacetoacetase-like, C-terminal domain superfamily [SSF56529] (3-84)

Organism: NCBI:txid1563983